Protein AF-A0A1H7TVD3-F1 (afdb_monomer)

Secondary structure (DSSP, 8-state):
--TT--GGGHHHHHHHHHHHHHHHHHHHHHTTPPPP--HHHHHHHHHH-GGGB-TTSSSB-HHHHHHHHHHHHHHHHHHHHHHHHHTT-

Radius of gyration: 16.29 Å; Cα contacts (8 Å, |Δi|>4): 44; chains: 1; bounding box: 35×27×48 Å

Sequence (89 aa):
MVPFVPPALRALVRGACTVLQQRQSDVALTGGATVAPVAAEVARAF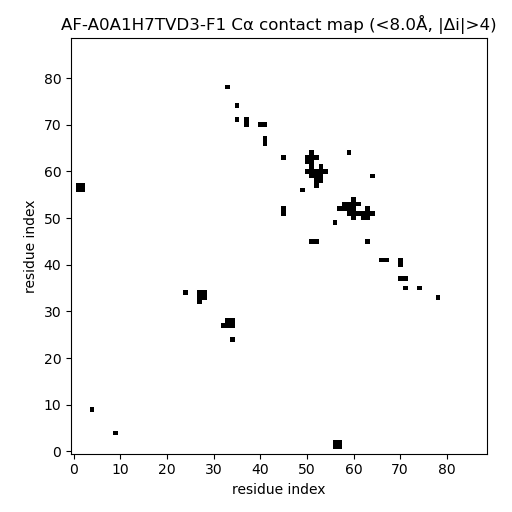SADPALFSADRFHPSSAGYARIAEVLVPFVLAAARARRDDAAA

Mean predicted aligned error: 3.53 Å

pLDDT: mean 94.22, std 6.78, range [61.25, 98.5]

Solvent-accessible surface area (backbone atoms only — not comparable to full-atom values): 5235 Å² total; per-residue (Å²): 120,72,66,96,56,56,79,89,47,47,64,58,54,50,51,53,51,51,53,51,53,51,54,53,46,54,54,36,48,74,70,74,46,86,81,75,92,44,65,68,61,51,53,51,51,51,70,74,37,70,75,28,31,31,96,78,51,64,51,62,20,77,65,24,48,51,53,52,48,62,67,42,45,67,53,52,53,50,54,54,47,52,58,50,55,63,74,74,107

Foldseek 3Di:
DAPPQDPVCPVVVVVVVVVVVVVVCVVCVVVVHDDQPCVVVLVVVCVVDQQQCDPNSHHGDPVVVVVSVVSCVVVVVVVVVVVVVVVVD

Structure (mmCIF, N/CA/C/O backbone):
data_AF-A0A1H7TVD3-F1
#
_entry.id   AF-A0A1H7TVD3-F1
#
loop_
_atom_site.group_PDB
_atom_site.id
_atom_site.type_symbol
_atom_site.label_atom_id
_atom_site.label_alt_id
_atom_site.label_comp_id
_atom_site.label_asym_id
_atom_site.label_entity_id
_atom_site.label_seq_id
_atom_site.pdbx_PDB_ins_code
_atom_site.Cartn_x
_atom_site.Cartn_y
_atom_site.Cartn_z
_atom_site.occupancy
_atom_site.B_iso_or_equiv
_atom_site.auth_seq_id
_atom_site.auth_comp_id
_atom_site.auth_asym_id
_atom_site.auth_atom_id
_atom_site.pdbx_PDB_model_num
ATOM 1 N N . MET A 1 1 ? 7.616 -3.726 -11.070 1.00 61.25 1 MET A N 1
ATOM 2 C CA . MET A 1 1 ? 8.236 -2.586 -11.789 1.00 61.25 1 MET A CA 1
ATOM 3 C C . MET A 1 1 ? 7.116 -1.643 -12.187 1.00 61.25 1 MET A C 1
ATOM 5 O O . MET A 1 1 ? 6.145 -2.144 -12.723 1.00 61.25 1 MET A O 1
ATOM 9 N N . VAL A 1 2 ? 7.224 -0.335 -11.925 1.00 65.88 2 VAL A N 1
ATOM 10 C CA . VAL A 1 2 ? 6.242 0.636 -12.442 1.00 65.88 2 VAL A CA 1
ATOM 11 C C . VAL A 1 2 ? 6.451 0.741 -13.957 1.00 65.88 2 VAL A C 1
ATOM 13 O O . VAL A 1 2 ? 7.580 1.047 -14.367 1.00 65.88 2 VAL A O 1
ATOM 16 N N . PRO A 1 3 ? 5.449 0.424 -14.794 1.00 71.69 3 PRO A N 1
ATOM 17 C CA . PRO A 1 3 ? 5.602 0.570 -16.232 1.00 71.69 3 PRO A CA 1
ATOM 18 C C . PRO A 1 3 ? 5.775 2.053 -16.590 1.00 71.69 3 PRO A C 1
ATOM 20 O O . PRO A 1 3 ? 5.440 2.939 -15.810 1.00 71.69 3 PRO A O 1
ATOM 23 N N . PHE A 1 4 ? 6.352 2.332 -17.759 1.00 81.12 4 PHE A N 1
ATOM 24 C CA . PHE A 1 4 ? 6.518 3.693 -18.298 1.00 81.12 4 PHE A CA 1
ATOM 25 C C . PHE A 1 4 ? 7.503 4.623 -17.555 1.00 81.12 4 PHE A C 1
ATOM 27 O O . PHE A 1 4 ? 7.692 5.758 -17.979 1.00 81.12 4 PHE A O 1
ATOM 34 N N . VAL A 1 5 ? 8.210 4.149 -16.517 1.00 88.12 5 VAL A N 1
ATOM 35 C CA . VAL A 1 5 ? 9.329 4.889 -15.899 1.00 88.12 5 VAL A CA 1
ATOM 36 C C . VAL A 1 5 ? 10.663 4.457 -16.528 1.00 88.12 5 VAL A C 1
ATOM 38 O O . VAL A 1 5 ? 11.052 3.284 -16.377 1.00 88.12 5 VAL A O 1
ATOM 41 N N . PRO A 1 6 ? 11.404 5.373 -17.189 1.00 93.00 6 PRO A N 1
ATOM 42 C CA . PRO A 1 6 ? 12.731 5.081 -17.721 1.00 93.00 6 PRO A CA 1
ATOM 43 C C . PRO A 1 6 ? 13.650 4.488 -16.643 1.00 93.00 6 PRO A C 1
ATOM 45 O O . PRO A 1 6 ? 13.632 4.980 -15.511 1.00 93.00 6 PRO A O 1
ATOM 48 N N . PRO A 1 7 ? 14.478 3.468 -16.952 1.00 92.50 7 PRO A N 1
ATOM 49 C CA . PRO A 1 7 ? 15.362 2.836 -15.969 1.00 92.50 7 PRO A CA 1
ATOM 50 C C . PRO A 1 7 ? 16.183 3.835 -15.144 1.00 92.50 7 PRO A C 1
ATOM 52 O O . PRO A 1 7 ? 16.238 3.705 -13.923 1.00 92.50 7 PRO A O 1
ATOM 55 N N . ALA A 1 8 ? 16.721 4.871 -15.800 1.00 95.38 8 ALA A N 1
ATOM 56 C CA . ALA A 1 8 ? 17.512 5.933 -15.177 1.00 95.38 8 ALA A CA 1
ATOM 57 C C . ALA A 1 8 ? 16.744 6.747 -14.117 1.00 95.38 8 ALA A C 1
ATOM 59 O O . ALA A 1 8 ? 17.351 7.277 -13.193 1.00 95.38 8 ALA A O 1
ATOM 60 N N . LEU A 1 9 ? 15.412 6.819 -14.210 1.00 95.44 9 LEU A N 1
ATOM 61 C CA . LEU A 1 9 ? 14.569 7.599 -13.298 1.00 95.44 9 LEU A CA 1
ATOM 62 C C . LEU A 1 9 ? 13.927 6.755 -12.187 1.00 95.44 9 LEU A C 1
ATOM 64 O O . LEU A 1 9 ? 13.322 7.308 -11.271 1.00 95.44 9 LEU A O 1
ATOM 68 N N . ARG A 1 10 ? 14.058 5.421 -12.209 1.00 91.88 10 ARG A N 1
ATOM 69 C CA . ARG A 1 10 ? 13.370 4.540 -11.242 1.00 91.88 10 ARG A CA 1
ATOM 70 C C . ARG A 1 10 ? 13.780 4.795 -9.795 1.00 91.88 10 ARG A C 1
ATOM 72 O O . ARG A 1 10 ? 12.932 4.721 -8.910 1.00 91.88 10 ARG A O 1
ATOM 79 N N . ALA A 1 11 ? 15.061 5.073 -9.552 1.00 94.44 11 ALA A N 1
ATOM 80 C CA . ALA A 1 11 ? 15.556 5.379 -8.211 1.00 94.44 11 ALA A CA 1
ATOM 81 C C . ALA A 1 11 ? 14.981 6.706 -7.694 1.00 94.44 11 ALA A C 1
ATOM 83 O O . ALA A 1 11 ? 14.528 6.766 -6.554 1.00 94.44 11 ALA A O 1
ATOM 84 N N . LEU A 1 12 ? 14.915 7.726 -8.559 1.00 95.94 12 LEU A N 1
ATOM 85 C CA . LEU A 1 12 ? 14.331 9.025 -8.231 1.00 95.94 12 LEU A CA 1
ATOM 86 C C . LEU A 1 12 ? 12.840 8.902 -7.900 1.00 95.94 12 LEU A C 1
ATOM 88 O O . LEU A 1 12 ? 12.409 9.366 -6.849 1.00 95.94 12 LEU A O 1
ATOM 92 N N . VAL A 1 13 ? 12.067 8.221 -8.753 1.00 94.44 13 VAL A N 1
ATOM 93 C CA . VAL A 1 13 ? 10.630 7.996 -8.522 1.00 94.44 13 VAL A CA 1
ATOM 94 C C . VAL A 1 13 ? 10.405 7.217 -7.226 1.00 94.44 13 VAL A C 1
ATOM 96 O O . VAL A 1 13 ? 9.564 7.603 -6.420 1.00 94.44 13 VAL A O 1
ATOM 99 N N . ARG A 1 14 ? 11.196 6.164 -6.970 1.00 92.38 14 ARG A N 1
ATOM 100 C CA . ARG A 1 14 ? 11.128 5.415 -5.707 1.00 92.38 14 AR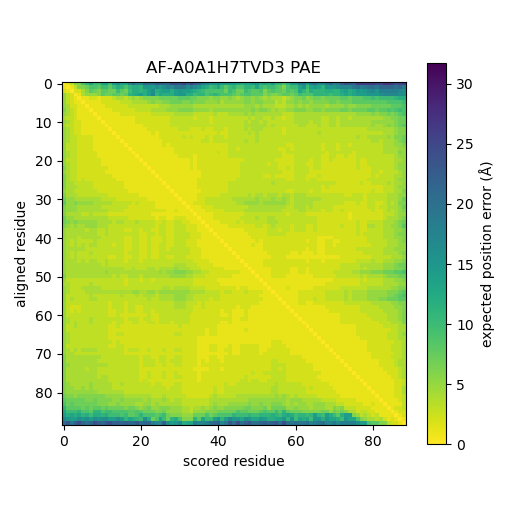G A CA 1
ATOM 101 C C . ARG A 1 14 ? 11.399 6.318 -4.505 1.00 92.38 14 ARG A C 1
ATOM 103 O O . ARG A 1 14 ? 10.638 6.265 -3.547 1.00 92.38 14 ARG A O 1
ATOM 110 N N . GLY A 1 15 ? 12.451 7.134 -4.560 1.00 96.31 15 GLY A N 1
ATOM 111 C CA . GLY A 1 15 ? 12.794 8.075 -3.494 1.00 96.31 15 GLY A CA 1
ATOM 112 C C . GLY A 1 15 ? 11.671 9.076 -3.224 1.00 96.31 15 GLY A C 1
ATOM 113 O O . GLY A 1 15 ? 11.281 9.258 -2.074 1.00 96.31 15 GLY A O 1
ATOM 114 N N . ALA A 1 16 ? 11.087 9.652 -4.278 1.00 97.00 16 ALA A N 1
ATOM 115 C CA . ALA A 1 16 ? 9.950 10.562 -4.162 1.00 97.00 16 ALA A CA 1
ATOM 116 C C . ALA A 1 16 ? 8.726 9.885 -3.518 1.00 97.00 16 ALA A C 1
ATOM 118 O O . ALA A 1 16 ? 8.121 10.453 -2.610 1.00 97.00 16 ALA A O 1
ATOM 119 N N . CYS A 1 17 ? 8.395 8.653 -3.922 1.00 95.31 17 CYS A N 1
ATOM 120 C CA . CYS A 1 17 ? 7.321 7.877 -3.298 1.00 95.31 17 CYS A CA 1
ATOM 121 C C . CYS A 1 17 ? 7.600 7.582 -1.817 1.00 95.31 17 CYS A C 1
ATOM 123 O O . CYS A 1 17 ? 6.686 7.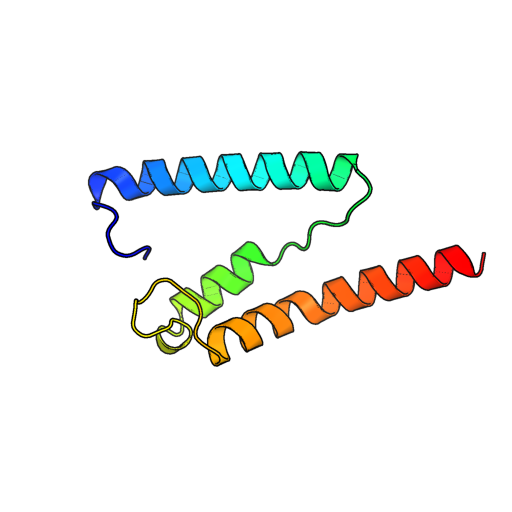693 -1.004 1.00 95.31 17 CYS A O 1
ATOM 125 N N . THR A 1 18 ? 8.843 7.248 -1.451 1.00 95.56 18 THR A N 1
ATOM 126 C CA . THR A 1 18 ? 9.229 7.025 -0.048 1.00 95.56 18 THR A CA 1
ATOM 127 C C . THR A 1 18 ? 9.041 8.291 0.785 1.00 95.56 18 THR A C 1
ATOM 129 O O . THR A 1 18 ? 8.444 8.226 1.857 1.00 95.56 18 THR A O 1
ATOM 132 N N . VAL A 1 19 ? 9.492 9.448 0.290 1.00 98.31 19 VAL A N 1
ATOM 133 C CA . VAL A 1 19 ? 9.309 10.733 0.986 1.00 98.31 19 VAL A CA 1
ATOM 134 C C . VAL A 1 19 ? 7.823 11.052 1.148 1.00 98.31 19 VAL A C 1
ATOM 136 O O . VAL A 1 19 ? 7.395 11.419 2.240 1.00 98.31 19 VAL A O 1
ATOM 139 N N . LEU A 1 20 ? 7.016 10.870 0.098 1.00 97.75 20 LEU A N 1
ATOM 140 C CA . LEU A 1 20 ? 5.570 11.080 0.172 1.00 97.75 20 LEU A CA 1
ATOM 141 C C . LEU A 1 20 ? 4.919 10.168 1.222 1.00 97.75 20 LEU A C 1
ATOM 143 O O . LEU A 1 20 ? 4.162 10.654 2.059 1.00 97.75 20 LEU A O 1
ATOM 147 N N . GLN A 1 21 ? 5.250 8.875 1.217 1.00 96.62 21 GLN A N 1
ATOM 148 C CA . GLN A 1 21 ? 4.725 7.905 2.178 1.00 96.62 21 GLN A CA 1
ATOM 149 C C . GLN A 1 21 ? 5.081 8.284 3.620 1.00 96.62 21 GLN A C 1
ATOM 151 O O . GLN A 1 21 ? 4.224 8.207 4.502 1.00 96.62 21 GLN A O 1
ATOM 156 N N . GLN A 1 22 ? 6.323 8.706 3.868 1.00 97.38 22 GLN A N 1
ATOM 157 C CA . GLN A 1 22 ? 6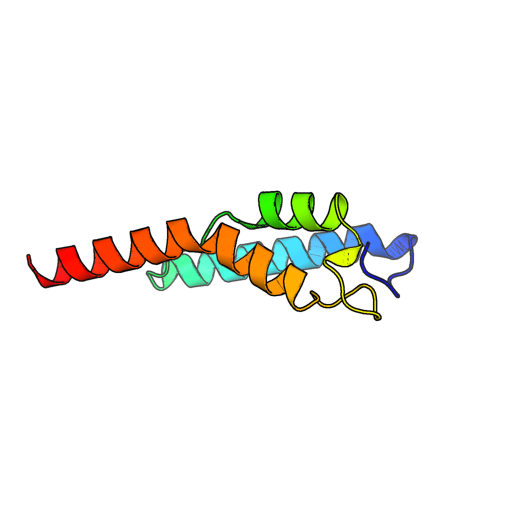.767 9.155 5.190 1.00 97.38 22 GLN A CA 1
ATOM 158 C C . GLN A 1 22 ? 5.960 10.370 5.650 1.00 97.38 22 GLN A C 1
ATOM 160 O O . GLN A 1 22 ? 5.363 10.334 6.719 1.00 97.38 22 GLN A O 1
ATOM 165 N N . ARG A 1 23 ? 5.830 11.396 4.801 1.00 98.44 23 ARG A N 1
ATOM 166 C CA . ARG A 1 23 ? 5.056 12.604 5.128 1.00 98.44 23 ARG A CA 1
ATOM 167 C C . ARG A 1 23 ? 3.575 12.318 5.371 1.00 98.44 23 ARG A C 1
ATOM 169 O O . ARG A 1 23 ? 2.994 12.875 6.295 1.00 98.44 23 ARG A O 1
ATOM 176 N N . GLN A 1 24 ? 2.963 11.445 4.572 1.00 98.12 24 GLN A N 1
ATOM 177 C CA . GLN A 1 24 ? 1.581 11.010 4.791 1.00 98.12 24 GLN A CA 1
ATOM 178 C C . GLN A 1 24 ? 1.427 10.271 6.124 1.00 98.12 24 GLN A C 1
ATOM 180 O O . GLN A 1 24 ? 0.446 10.490 6.831 1.00 98.12 24 GLN A O 1
ATOM 185 N N . SER A 1 25 ? 2.406 9.434 6.479 1.00 97.75 25 SER A N 1
ATOM 186 C CA . SER A 1 25 ? 2.412 8.708 7.751 1.00 97.75 25 SER A CA 1
ATOM 187 C C . SER A 1 25 ? 2.545 9.665 8.936 1.00 97.75 25 SER A C 1
ATOM 189 O O . SER A 1 25 ? 1.764 9.561 9.877 1.00 97.75 25 SER A O 1
ATOM 191 N N . ASP A 1 26 ? 3.456 10.639 8.860 1.00 98.31 26 ASP A N 1
ATOM 192 C CA . ASP A 1 26 ? 3.658 11.659 9.897 1.00 98.31 26 ASP A CA 1
ATOM 193 C C . ASP A 1 26 ? 2.364 12.444 10.168 1.00 98.31 26 ASP A C 1
ATOM 195 O O . ASP A 1 26 ? 1.949 12.600 11.319 1.00 98.31 26 ASP A O 1
ATOM 199 N N . VAL A 1 27 ? 1.693 12.905 9.105 1.00 98.50 27 VAL A N 1
ATOM 200 C CA . VAL A 1 27 ? 0.431 13.654 9.210 1.00 98.50 27 VAL A CA 1
ATOM 201 C C . VAL A 1 27 ? -0.681 12.780 9.785 1.00 98.50 27 VAL A C 1
ATOM 203 O O . VAL A 1 27 ? -1.411 13.231 10.665 1.00 98.50 27 VAL A O 1
ATOM 206 N N . ALA A 1 28 ? -0.802 11.530 9.329 1.00 97.81 28 ALA A N 1
ATOM 207 C CA . ALA A 1 28 ? -1.814 10.603 9.825 1.00 97.81 28 ALA A CA 1
ATOM 208 C C . ALA A 1 28 ? -1.643 10.330 11.328 1.00 97.81 28 ALA A C 1
ATOM 210 O O . ALA A 1 28 ? -2.601 10.463 12.086 1.00 97.81 28 ALA A O 1
ATOM 211 N N . LEU A 1 29 ? -0.420 10.014 11.762 1.00 97.12 29 LEU A N 1
ATOM 212 C CA . LEU A 1 29 ? -0.105 9.757 13.169 1.00 97.12 29 LEU A CA 1
ATOM 213 C C . LEU A 1 29 ? -0.343 11.001 14.037 1.00 97.12 29 LEU A C 1
ATOM 215 O O . LEU A 1 29 ? -0.962 10.901 15.092 1.00 97.12 29 LEU A O 1
ATOM 219 N N . THR A 1 30 ? 0.077 12.182 13.570 1.00 98.06 30 THR A N 1
ATOM 220 C CA . THR A 1 30 ? -0.165 13.456 14.274 1.00 98.06 30 THR A CA 1
ATOM 221 C C . THR A 1 30 ? -1.661 13.767 14.396 1.00 98.06 30 THR A C 1
ATOM 223 O O . THR A 1 30 ? -2.096 14.341 15.390 1.00 98.06 30 T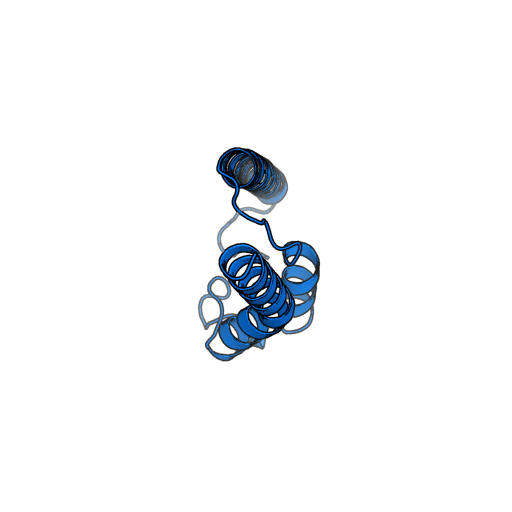HR A O 1
ATOM 226 N N . GLY A 1 31 ? -2.465 13.355 13.413 1.00 97.44 31 GLY A N 1
ATOM 227 C CA . GLY A 1 31 ? -3.924 13.461 13.441 1.00 97.44 31 GLY A CA 1
ATOM 228 C C . GLY A 1 31 ? -4.634 12.388 14.276 1.00 97.44 31 GLY A C 1
ATOM 229 O O . GLY A 1 31 ? -5.861 12.335 14.250 1.00 97.44 31 GLY A O 1
ATOM 230 N N . GLY A 1 32 ? -3.904 11.516 14.980 1.00 94.69 32 GLY A N 1
ATOM 231 C CA . GLY A 1 32 ? -4.474 10.434 15.791 1.00 94.69 32 GLY A CA 1
ATOM 232 C C . GLY A 1 32 ? -4.931 9.208 14.994 1.00 94.69 32 GLY A C 1
ATOM 233 O O . GLY A 1 32 ? -5.589 8.328 15.545 1.00 94.69 32 GLY A O 1
ATOM 234 N N . ALA A 1 33 ? -4.599 9.122 13.703 1.00 95.06 33 ALA A N 1
ATOM 235 C CA . ALA A 1 33 ? -4.869 7.934 12.903 1.00 95.06 33 ALA A CA 1
ATOM 236 C C . ALA A 1 33 ? -3.797 6.852 13.117 1.00 95.06 33 ALA A C 1
ATOM 238 O O . ALA A 1 33 ? -2.681 7.110 13.564 1.00 95.06 33 ALA A O 1
ATOM 239 N N . THR A 1 34 ? -4.124 5.616 12.740 1.00 93.94 34 THR A N 1
ATOM 240 C CA . THR A 1 34 ? -3.174 4.497 12.707 1.00 93.94 34 THR A CA 1
ATOM 241 C C . THR A 1 34 ? -2.664 4.271 11.286 1.00 93.94 34 THR A C 1
ATOM 243 O O . THR A 1 34 ? -3.446 4.246 10.337 1.00 93.94 34 THR A O 1
ATOM 246 N N . VAL A 1 35 ? -1.357 4.038 11.139 1.00 96.56 35 VAL A N 1
ATOM 247 C CA . VAL A 1 35 ? -0.731 3.663 9.863 1.00 96.56 35 VAL A CA 1
ATOM 248 C C . VAL A 1 35 ? -0.427 2.166 9.872 1.00 96.56 35 VAL A C 1
ATOM 250 O O . VAL A 1 35 ? 0.373 1.694 10.676 1.00 96.56 35 VAL A O 1
ATOM 253 N N . ALA A 1 36 ? -1.061 1.407 8.977 1.00 96.31 36 ALA A N 1
ATOM 254 C CA . ALA A 1 36 ? -0.858 -0.037 8.881 1.00 96.31 36 ALA A CA 1
ATOM 255 C C . ALA A 1 36 ? 0.470 -0.366 8.153 1.00 96.31 36 ALA A C 1
ATOM 257 O O . ALA A 1 36 ? 0.639 0.030 6.995 1.00 96.31 36 ALA A O 1
ATOM 258 N N . PRO A 1 37 ? 1.409 -1.117 8.766 1.00 94.69 37 PRO A N 1
ATOM 259 C CA . PRO A 1 37 ? 2.711 -1.452 8.181 1.00 94.69 37 PRO A CA 1
ATOM 260 C C . PRO A 1 37 ? 2.621 -2.579 7.132 1.00 94.69 37 PRO A C 1
ATOM 262 O O . PRO A 1 37 ? 3.260 -3.621 7.247 1.00 94.69 37 PRO A O 1
ATOM 265 N N . VAL A 1 38 ? 1.824 -2.379 6.080 1.00 95.75 38 VAL A N 1
ATOM 266 C CA . VAL A 1 38 ? 1.537 -3.405 5.055 1.00 95.75 38 VAL A CA 1
ATOM 267 C C . VAL A 1 38 ? 2.424 -3.317 3.814 1.00 95.75 38 VAL A C 1
ATOM 269 O O . VAL A 1 38 ? 2.446 -4.238 3.000 1.00 95.75 38 VAL A O 1
ATOM 272 N N . ALA A 1 39 ? 3.161 -2.216 3.650 1.00 93.44 39 ALA A N 1
ATOM 273 C CA . ALA A 1 39 ? 3.840 -1.886 2.395 1.00 93.44 39 ALA A CA 1
ATOM 274 C C . ALA A 1 39 ? 4.828 -2.972 1.934 1.00 93.44 39 ALA A C 1
ATOM 276 O O . ALA A 1 39 ? 4.826 -3.340 0.760 1.00 93.44 39 ALA A O 1
ATOM 277 N N . ALA A 1 40 ? 5.645 -3.507 2.847 1.00 93.62 40 ALA A N 1
ATOM 278 C CA . ALA A 1 40 ? 6.627 -4.540 2.518 1.00 93.62 40 ALA A CA 1
ATOM 279 C C . ALA A 1 40 ? 5.960 -5.853 2.076 1.00 93.62 40 ALA A C 1
ATOM 281 O O . ALA A 1 40 ? 6.359 -6.446 1.074 1.00 93.62 40 ALA A O 1
ATOM 282 N N . GLU A 1 41 ? 4.913 -6.275 2.786 1.00 96.62 41 GLU A N 1
ATOM 283 C CA . GLU A 1 41 ? 4.186 -7.511 2.494 1.00 96.62 41 GLU A CA 1
ATOM 284 C C . GLU A 1 41 ? 3.416 -7.419 1.170 1.00 96.62 41 GLU A C 1
ATOM 286 O O . GLU A 1 41 ? 3.500 -8.321 0.336 1.00 96.62 41 GLU A O 1
ATOM 291 N N . VAL A 1 42 ? 2.737 -6.295 0.921 1.00 96.19 42 VAL A N 1
ATOM 292 C CA . VAL A 1 42 ? 2.053 -6.041 -0.355 1.00 96.19 42 VAL A CA 1
ATOM 293 C C . VAL A 1 42 ? 3.064 -5.994 -1.503 1.00 96.19 42 VAL A C 1
ATOM 295 O O . VAL A 1 42 ? 2.873 -6.659 -2.519 1.00 96.19 42 VAL A O 1
ATOM 298 N N . ALA A 1 43 ? 4.184 -5.280 -1.347 1.00 94.06 43 ALA A N 1
ATOM 299 C CA . ALA A 1 43 ? 5.214 -5.214 -2.384 1.00 94.06 43 ALA A CA 1
ATOM 300 C C . ALA A 1 43 ? 5.800 -6.598 -2.714 1.00 94.06 43 ALA A C 1
ATOM 302 O O . ALA A 1 43 ? 6.039 -6.905 -3.887 1.00 94.06 43 ALA A O 1
ATOM 303 N N . ARG A 1 44 ? 6.002 -7.444 -1.697 1.00 95.88 44 ARG A N 1
ATOM 304 C CA . ARG A 1 44 ? 6.463 -8.827 -1.857 1.00 95.88 44 ARG A CA 1
ATOM 305 C C . ARG A 1 44 ? 5.446 -9.673 -2.622 1.00 95.88 44 ARG A C 1
ATOM 307 O O . ARG A 1 44 ? 5.841 -10.354 -3.563 1.00 95.88 44 ARG A O 1
ATOM 314 N N . ALA A 1 45 ? 4.159 -9.586 -2.277 1.00 96.75 45 ALA A N 1
ATOM 315 C CA . ALA A 1 45 ? 3.091 -10.318 -2.961 1.00 96.75 45 ALA A CA 1
ATOM 316 C C . ALA A 1 45 ? 3.028 -9.976 -4.460 1.00 96.75 45 ALA A C 1
ATOM 318 O O . ALA A 1 45 ? 3.099 -10.868 -5.300 1.00 96.75 45 ALA A O 1
ATOM 319 N N . PHE A 1 46 ? 3.001 -8.687 -4.805 1.00 95.88 46 PHE A N 1
ATOM 320 C CA . PHE A 1 46 ? 2.950 -8.235 -6.203 1.00 95.88 46 PHE A CA 1
ATOM 321 C C . PHE A 1 46 ? 4.235 -8.523 -6.990 1.00 95.88 46 PHE A C 1
ATOM 323 O O . PHE A 1 46 ? 4.208 -8.625 -8.214 1.00 95.88 46 PHE A O 1
ATOM 330 N N . SER A 1 47 ? 5.377 -8.628 -6.307 1.00 93.94 47 SER A N 1
ATOM 331 C CA . SER A 1 47 ? 6.632 -9.026 -6.955 1.00 93.94 47 SER A CA 1
ATOM 332 C C . SER A 1 47 ? 6.678 -10.527 -7.246 1.00 93.94 47 SER A C 1
ATOM 334 O O . SER A 1 47 ? 7.293 -10.924 -8.232 1.00 93.94 47 SER A O 1
ATOM 336 N N . ALA A 1 48 ? 6.046 -11.342 -6.397 1.00 96.94 48 ALA A N 1
ATOM 337 C CA . ALA A 1 48 ? 6.007 -12.795 -6.528 1.00 96.94 48 ALA A CA 1
ATOM 338 C C . ALA A 1 48 ? 4.947 -13.279 -7.528 1.00 96.94 48 ALA A C 1
ATOM 340 O O . ALA A 1 48 ? 5.197 -14.247 -8.241 1.00 96.94 48 ALA A O 1
ATOM 341 N N . ASP A 1 49 ? 3.795 -12.607 -7.599 1.00 97.00 49 ASP A N 1
ATOM 342 C CA . ASP A 1 49 ? 2.705 -12.965 -8.505 1.00 97.00 49 ASP A CA 1
ATOM 343 C C . ASP A 1 49 ? 2.342 -11.798 -9.439 1.00 97.00 49 ASP A C 1
ATOM 345 O O . ASP A 1 49 ? 1.635 -10.858 -9.052 1.00 97.00 49 ASP A O 1
ATOM 349 N N . PRO A 1 50 ? 2.784 -11.856 -10.707 1.00 94.19 50 PRO A N 1
ATOM 350 C CA . PRO A 1 50 ? 2.469 -10.821 -11.667 1.00 94.19 50 PRO A CA 1
ATOM 351 C C . PRO A 1 50 ? 0.981 -10.766 -12.070 1.00 94.19 50 PRO A C 1
ATOM 353 O O . PRO A 1 50 ? 0.595 -9.759 -12.662 1.00 94.19 50 PRO A O 1
ATOM 356 N N . ALA A 1 51 ? 0.146 -11.777 -11.793 1.00 96.62 51 ALA A N 1
ATOM 357 C CA . ALA A 1 51 ? -1.300 -11.759 -12.077 1.00 96.62 51 ALA A CA 1
ATOM 358 C C . ALA A 1 51 ? -2.101 -10.866 -11.105 1.00 96.62 51 ALA A C 1
ATOM 360 O O . ALA A 1 51 ? -3.253 -10.506 -11.368 1.00 96.62 51 ALA A O 1
ATOM 361 N N . LEU A 1 52 ? -1.475 -10.439 -10.004 1.00 97.81 52 LEU A N 1
ATOM 362 C CA . LEU A 1 52 ? -2.052 -9.451 -9.090 1.00 97.81 52 LEU A CA 1
ATOM 363 C C . LEU A 1 52 ? -2.134 -8.044 -9.700 1.00 97.81 52 LEU A C 1
ATOM 365 O O . LEU A 1 52 ? -2.825 -7.187 -9.155 1.00 97.81 52 LEU A O 1
ATOM 369 N N . PHE A 1 53 ? -1.481 -7.796 -10.838 1.00 96.88 53 PHE A N 1
ATOM 370 C CA . PHE A 1 53 ? -1.674 -6.582 -11.627 1.00 96.88 53 PHE A CA 1
ATOM 371 C C . PHE A 1 53 ? -2.749 -6.768 -12.701 1.00 96.88 53 PHE A C 1
ATOM 373 O O . PHE A 1 53 ? -2.879 -7.834 -13.301 1.00 96.88 53 PHE A O 1
ATOM 380 N N . SER A 1 54 ? -3.467 -5.688 -12.994 1.00 96.06 54 SER A N 1
ATOM 381 C CA . SER A 1 54 ? -4.337 -5.556 -14.159 1.00 96.06 54 SER A CA 1
ATOM 382 C C . SER A 1 54 ? -3.540 -5.619 -15.471 1.00 96.06 54 SER A C 1
ATOM 384 O O . SER A 1 54 ? -2.305 -5.676 -15.485 1.00 96.06 54 SER A O 1
ATOM 386 N N . ALA A 1 55 ? -4.249 -5.601 -16.604 1.00 94.25 55 ALA A N 1
ATOM 387 C CA . ALA A 1 55 ? -3.642 -5.675 -17.936 1.00 94.25 55 ALA A CA 1
ATOM 388 C C . ALA A 1 55 ? -2.600 -4.567 -18.198 1.00 94.25 55 ALA A C 1
ATOM 390 O O . ALA A 1 55 ? -1.631 -4.797 -18.917 1.00 94.25 55 ALA A O 1
ATOM 391 N N . ASP A 1 56 ? -2.750 -3.399 -17.567 1.00 93.31 56 ASP A N 1
ATOM 392 C CA . ASP A 1 56 ? -1.804 -2.278 -17.658 1.00 93.31 56 ASP A CA 1
ATOM 393 C C . ASP A 1 56 ? -0.498 -2.477 -16.872 1.00 93.31 56 ASP A C 1
ATOM 395 O O . ASP A 1 56 ? 0.419 -1.659 -16.974 1.00 93.31 56 ASP A O 1
ATOM 399 N N . ARG A 1 57 ? -0.394 -3.572 -16.104 1.00 90.75 57 ARG A N 1
ATOM 400 C CA . ARG A 1 57 ? 0.781 -3.938 -15.300 1.00 90.75 57 ARG A CA 1
ATOM 401 C C . ARG A 1 57 ? 1.135 -2.903 -14.225 1.00 90.75 57 ARG A C 1
ATOM 403 O O . ARG A 1 57 ? 2.259 -2.911 -13.720 1.00 90.75 57 ARG A O 1
ATOM 410 N N . PHE A 1 58 ? 0.193 -2.027 -13.883 1.00 91.12 58 PHE A N 1
ATOM 411 C CA . PHE A 1 58 ? 0.369 -0.945 -12.924 1.00 91.12 58 PHE A CA 1
ATOM 412 C C . PHE A 1 58 ? -0.680 -0.999 -11.819 1.00 91.12 58 PHE A C 1
ATOM 414 O O . PHE A 1 58 ? -0.318 -1.101 -10.646 1.00 91.12 58 PHE A O 1
ATOM 421 N N . HIS A 1 59 ? -1.964 -0.975 -12.174 1.00 95.12 59 HIS A N 1
ATOM 422 C CA . HIS A 1 59 ? -3.033 -1.050 -11.188 1.00 95.12 59 HIS A CA 1
ATOM 423 C C . HIS A 1 59 ? -3.192 -2.487 -10.682 1.00 95.12 59 HIS A C 1
ATOM 425 O O . HIS A 1 59 ? -2.953 -3.435 -11.437 1.00 95.12 59 HIS A O 1
ATOM 431 N N . PRO A 1 60 ? -3.618 -2.694 -9.425 1.00 97.56 60 PRO A N 1
ATOM 432 C CA . PRO A 1 60 ? -4.045 -4.011 -8.974 1.00 97.56 60 PRO A CA 1
ATOM 433 C C . PRO A 1 60 ? -5.170 -4.573 -9.852 1.00 97.56 60 PRO A C 1
ATOM 435 O O . PRO A 1 60 ? -6.026 -3.833 -10.336 1.00 97.56 60 PRO A O 1
ATOM 438 N N . SER A 1 61 ? -5.172 -5.887 -10.065 1.00 98.12 61 SER A N 1
ATOM 439 C CA . SER A 1 61 ? -6.347 -6.618 -10.550 1.00 98.12 61 SER A CA 1
ATOM 440 C C . SER A 1 61 ? -7.362 -6.788 -9.416 1.00 98.12 61 SER A C 1
ATOM 442 O O . SER A 1 61 ? -7.081 -6.448 -8.264 1.00 98.12 61 SER A O 1
ATOM 444 N N . SER A 1 62 ? -8.536 -7.361 -9.694 1.00 98.44 62 SER A N 1
ATOM 445 C CA . SER A 1 62 ? -9.493 -7.721 -8.635 1.00 98.44 62 SER A CA 1
ATOM 446 C C . SER A 1 62 ? -8.861 -8.642 -7.582 1.00 98.44 62 SER A C 1
ATOM 448 O O . SER A 1 62 ? -9.043 -8.420 -6.387 1.00 98.44 62 SER A O 1
ATOM 450 N N . ALA A 1 63 ? -8.051 -9.617 -8.010 1.00 98.38 63 ALA A N 1
ATOM 451 C CA . ALA A 1 63 ? -7.286 -10.475 -7.105 1.00 98.38 63 ALA A CA 1
ATOM 452 C C . ALA A 1 63 ? -6.205 -9.687 -6.342 1.00 98.38 63 ALA A C 1
ATOM 454 O O . ALA A 1 63 ? -6.010 -9.898 -5.148 1.00 98.38 63 ALA A O 1
ATOM 455 N N . GLY A 1 64 ? -5.548 -8.724 -6.998 1.00 98.31 64 GLY A N 1
ATOM 456 C CA . GLY A 1 64 ? -4.606 -7.811 -6.348 1.00 98.31 64 GLY A CA 1
ATOM 457 C C . GLY A 1 64 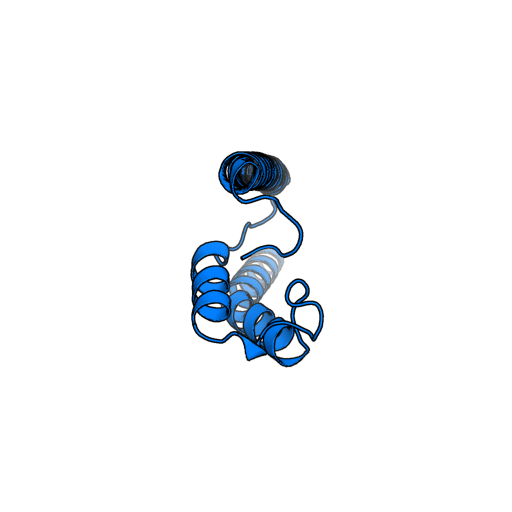? -5.247 -6.974 -5.239 1.00 98.31 64 GLY A C 1
ATOM 458 O O . GLY A 1 64 ? -4.696 -6.882 -4.143 1.00 98.31 64 GLY A O 1
ATOM 459 N N . TYR A 1 65 ? -6.429 -6.403 -5.483 1.00 98.44 65 TYR A N 1
ATOM 460 C CA . TYR A 1 65 ? -7.181 -5.669 -4.462 1.00 98.44 65 TYR A CA 1
ATOM 461 C C . TYR A 1 65 ? -7.632 -6.570 -3.312 1.00 98.44 65 TYR A C 1
ATOM 463 O O . TYR A 1 65 ? -7.497 -6.171 -2.155 1.00 98.44 65 TYR A O 1
ATOM 471 N N . ALA A 1 66 ? -8.101 -7.789 -3.604 1.00 98.44 66 ALA A N 1
ATOM 472 C CA . ALA A 1 66 ? -8.427 -8.771 -2.572 1.00 98.44 66 ALA A CA 1
ATOM 473 C C . ALA A 1 66 ? -7.204 -9.077 -1.691 1.00 98.44 66 ALA A C 1
ATOM 475 O O . ALA A 1 66 ? -7.296 -9.008 -0.467 1.00 98.44 66 ALA A O 1
ATOM 476 N N . ARG A 1 67 ? -6.028 -9.284 -2.299 1.00 98.25 67 ARG A N 1
ATOM 477 C CA . ARG A 1 67 ? -4.784 -9.525 -1.560 1.00 98.25 67 ARG A CA 1
ATOM 478 C C . ARG A 1 67 ? -4.378 -8.340 -0.680 1.00 98.25 67 ARG A C 1
ATOM 480 O O . ARG A 1 67 ? -3.946 -8.542 0.451 1.00 98.25 67 ARG A O 1
ATOM 487 N N . ILE A 1 68 ? -4.519 -7.104 -1.168 1.00 98.25 68 ILE A N 1
ATOM 488 C CA . ILE A 1 68 ? -4.272 -5.897 -0.357 1.00 98.25 68 ILE A CA 1
ATOM 489 C C . ILE A 1 68 ? -5.230 -5.857 0.840 1.00 98.25 68 ILE A C 1
ATOM 491 O O . ILE A 1 68 ? -4.793 -5.602 1.963 1.00 98.25 68 ILE A O 1
ATOM 495 N N . ALA A 1 69 ? -6.516 -6.134 0.610 1.00 98.19 69 ALA A N 1
ATOM 496 C CA . ALA A 1 69 ? -7.523 -6.151 1.662 1.00 98.19 69 ALA A CA 1
ATOM 497 C C . ALA A 1 69 ? -7.196 -7.196 2.737 1.00 98.19 69 ALA A C 1
ATOM 499 O O . ALA A 1 69 ? -7.185 -6.850 3.913 1.00 98.19 69 ALA A O 1
ATOM 500 N N . GLU A 1 70 ? -6.843 -8.427 2.356 1.00 98.06 70 GLU A N 1
ATOM 501 C CA . GLU A 1 70 ? -6.435 -9.494 3.284 1.00 98.06 70 GLU A CA 1
ATOM 502 C C . GLU A 1 70 ? -5.290 -9.073 4.211 1.00 98.06 70 GLU A C 1
ATOM 504 O O . GLU A 1 70 ? -5.345 -9.316 5.416 1.00 98.06 70 GLU A O 1
ATOM 509 N N . VAL A 1 71 ? -4.259 -8.420 3.665 1.00 98.12 71 VAL A N 1
ATOM 510 C CA . VAL A 1 71 ? -3.115 -7.942 4.456 1.00 98.12 71 VAL A CA 1
ATOM 511 C C . VAL A 1 71 ? -3.538 -6.822 5.417 1.00 98.12 71 VAL A C 1
ATOM 513 O O . VAL A 1 71 ? -2.982 -6.706 6.508 1.00 98.12 71 VAL A O 1
ATOM 516 N N . LEU A 1 72 ? -4.541 -6.016 5.052 1.00 97.56 72 LEU A N 1
ATOM 517 C CA . LEU A 1 72 ? -5.081 -4.944 5.893 1.00 97.56 72 LEU A C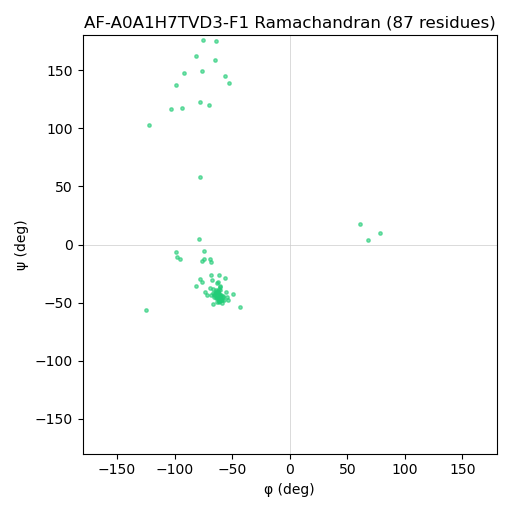A 1
ATOM 518 C C . LEU A 1 72 ? -6.026 -5.436 6.999 1.00 97.56 72 LEU A C 1
ATOM 520 O O . LEU A 1 72 ? -6.081 -4.794 8.051 1.00 97.56 72 LEU A O 1
ATOM 524 N N . VAL A 1 73 ? -6.746 -6.549 6.798 1.00 98.06 73 VAL A N 1
ATOM 525 C CA . VAL A 1 73 ? -7.749 -7.084 7.744 1.00 98.06 73 VAL A CA 1
ATOM 526 C C . VAL A 1 73 ? -7.295 -7.056 9.210 1.00 98.06 73 VAL A C 1
ATOM 528 O O . VAL A 1 73 ? -8.031 -6.488 10.023 1.00 98.06 73 VAL A O 1
ATOM 531 N N . PRO A 1 74 ? -6.128 -7.610 9.605 1.00 97.50 74 PRO A N 1
ATOM 532 C CA . PRO A 1 74 ? -5.742 -7.637 11.017 1.00 97.50 74 PRO A CA 1
ATOM 533 C C . PRO A 1 74 ? -5.614 -6.234 11.629 1.00 97.50 74 PRO A C 1
ATOM 535 O O . PRO A 1 74 ? -6.003 -6.034 12.779 1.00 97.50 74 PRO A O 1
ATOM 538 N N . PHE A 1 75 ? -5.143 -5.249 10.860 1.00 97.44 75 PHE A N 1
ATOM 539 C CA . PHE A 1 75 ? -4.981 -3.869 11.323 1.00 97.44 75 PHE A CA 1
ATOM 540 C C . PHE A 1 75 ? -6.323 -3.149 11.456 1.00 97.44 75 PHE A C 1
ATOM 542 O O . PHE A 1 75 ? -6.552 -2.450 12.441 1.00 97.44 75 PHE A O 1
ATOM 549 N N . VAL A 1 76 ? -7.236 -3.366 10.505 1.00 96.56 76 VAL A N 1
ATOM 550 C CA . VAL A 1 76 ? -8.599 -2.816 10.565 1.00 96.56 76 VAL A CA 1
ATOM 551 C C . VAL A 1 76 ? -9.353 -3.380 11.768 1.00 96.56 76 VAL A C 1
ATOM 553 O O . VAL A 1 76 ? -9.982 -2.627 12.509 1.00 96.56 76 VAL A O 1
ATOM 556 N N . LEU A 1 77 ? -9.260 -4.692 12.007 1.00 97.81 77 LEU A N 1
ATOM 557 C CA . LEU A 1 77 ? -9.895 -5.331 13.160 1.00 97.81 77 LEU A CA 1
ATOM 558 C C . LEU A 1 77 ? -9.310 -4.839 14.488 1.00 97.81 77 LEU A C 1
ATOM 560 O O . LEU A 1 77 ? -10.070 -4.608 15.427 1.00 97.81 77 LEU A O 1
ATOM 564 N N . ALA A 1 78 ? -7.989 -4.666 14.575 1.00 96.69 78 ALA A N 1
ATOM 565 C CA . ALA A 1 78 ? -7.340 -4.122 15.765 1.00 96.69 78 ALA A CA 1
ATOM 566 C C . ALA A 1 78 ? -7.817 -2.693 16.063 1.00 96.69 78 ALA A C 1
ATOM 568 O O . ALA A 1 78 ? -8.258 -2.418 17.177 1.00 96.69 78 ALA A O 1
ATOM 569 N N . ALA A 1 79 ? -7.820 -1.818 15.052 1.00 95.25 79 ALA A N 1
ATOM 570 C CA . ALA A 1 79 ? -8.308 -0.450 15.188 1.00 95.25 79 ALA A CA 1
ATOM 571 C C . ALA A 1 79 ? -9.795 -0.402 15.580 1.00 95.25 79 ALA A C 1
ATOM 573 O O . ALA A 1 79 ? -10.176 0.358 16.465 1.00 95.25 79 ALA A O 1
ATOM 574 N N . ALA A 1 80 ? -10.639 -1.240 14.969 1.00 95.75 80 ALA A N 1
ATOM 575 C CA . ALA A 1 80 ? -12.065 -1.300 15.287 1.00 95.75 80 ALA A CA 1
ATOM 576 C C . ALA A 1 80 ? -12.334 -1.765 16.728 1.00 95.75 80 ALA A C 1
ATOM 578 O O . ALA A 1 80 ? -13.232 -1.234 17.379 1.00 95.75 80 ALA A O 1
ATOM 579 N N . ARG A 1 81 ? -11.560 -2.739 17.227 1.00 96.94 81 ARG A N 1
ATOM 580 C CA . ARG A 1 81 ? -11.654 -3.220 18.615 1.00 96.94 81 ARG A CA 1
ATOM 581 C C . ARG A 1 81 ? -11.230 -2.140 19.603 1.00 96.94 81 ARG A C 1
ATOM 583 O O . ARG A 1 81 ? -12.028 -1.817 20.469 1.00 96.94 81 ARG A O 1
ATOM 590 N N . ALA A 1 82 ? -10.063 -1.524 19.404 1.00 93.81 82 ALA A N 1
ATOM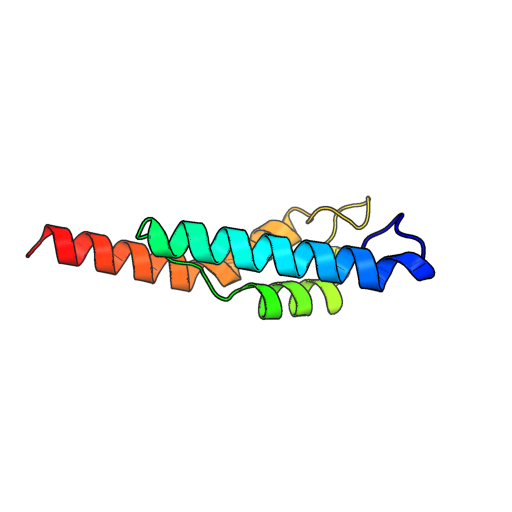 591 C CA . ALA A 1 82 ? -9.584 -0.434 20.258 1.00 93.81 82 ALA A CA 1
ATOM 592 C C . ALA A 1 82 ? -10.626 0.689 20.374 1.00 93.81 82 ALA A C 1
ATOM 594 O O . ALA A 1 82 ? -11.028 1.058 21.468 1.00 93.81 82 ALA A O 1
ATOM 595 N N . ARG A 1 83 ? -11.180 1.130 19.237 1.00 92.75 83 ARG A N 1
ATOM 596 C CA . ARG A 1 83 ? -12.197 2.191 19.202 1.00 92.75 83 ARG A CA 1
ATOM 597 C C . ARG A 1 83 ? -13.495 1.831 19.926 1.00 92.75 83 ARG A C 1
ATOM 599 O O . ARG A 1 83 ? -14.178 2.714 20.433 1.00 92.75 83 ARG A O 1
ATOM 606 N N . ARG A 1 84 ? -13.887 0.554 19.899 1.00 95.50 84 ARG A N 1
ATOM 607 C CA . ARG A 1 84 ? -15.065 0.060 20.621 1.00 95.50 84 ARG A CA 1
ATOM 608 C C . ARG A 1 84 ? -14.796 0.020 22.121 1.00 95.50 84 ARG A C 1
ATOM 610 O O . ARG A 1 84 ? -15.674 0.390 22.888 1.00 95.50 84 ARG A O 1
ATOM 617 N N . ASP A 1 85 ? -13.617 -0.452 22.504 1.00 94.88 85 ASP A N 1
ATOM 618 C CA . ASP A 1 85 ? -13.238 -0.616 23.901 1.00 94.88 85 ASP A CA 1
ATOM 619 C C . ASP A 1 85 ? -13.059 0.768 24.571 1.00 94.88 85 ASP A C 1
ATOM 621 O O . ASP A 1 85 ? -13.559 0.963 25.674 1.00 94.88 85 ASP A O 1
ATOM 625 N N . ASP A 1 86 ? -12.514 1.765 23.858 1.00 91.56 86 ASP A N 1
ATOM 626 C CA . ASP A 1 86 ? -12.462 3.172 24.297 1.00 91.56 86 ASP A CA 1
ATOM 627 C C . ASP A 1 86 ? -13.856 3.783 24.519 1.00 91.56 86 ASP A C 1
ATOM 629 O O . ASP A 1 86 ? -14.048 4.588 25.421 1.00 91.56 86 ASP A O 1
ATOM 633 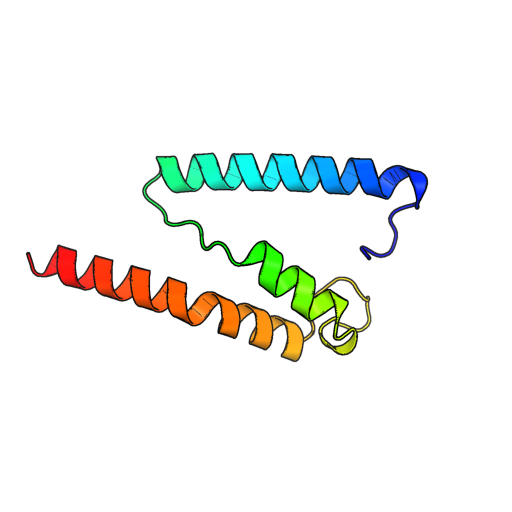N N . ALA A 1 87 ? -14.844 3.420 23.694 1.00 87.75 87 ALA A N 1
ATOM 634 C CA . ALA A 1 87 ? -16.214 3.925 23.820 1.00 87.75 87 ALA A CA 1
ATOM 635 C C . ALA A 1 87 ? -17.006 3.274 24.968 1.00 87.75 87 ALA A C 1
ATOM 637 O O . ALA A 1 87 ? -18.094 3.743 25.300 1.00 87.75 87 ALA A O 1
ATOM 638 N N . ALA A 1 88 ? -16.506 2.164 25.516 1.00 78.88 88 ALA A N 1
ATOM 639 C CA . ALA A 1 88 ? -17.124 1.433 26.618 1.00 78.88 88 ALA A CA 1
ATOM 640 C C . ALA A 1 88 ? -16.519 1.779 27.993 1.00 78.88 88 ALA A C 1
ATOM 642 O O . ALA A 1 88 ? -17.075 1.348 29.006 1.00 78.88 88 ALA A O 1
ATOM 643 N N . ALA A 1 89 ? -15.395 2.503 28.014 1.00 69.56 89 ALA A N 1
ATOM 644 C CA . ALA A 1 89 ? -14.702 2.994 29.206 1.00 69.56 89 ALA A CA 1
ATOM 645 C C . ALA A 1 89 ? -15.237 4.366 29.649 1.00 69.56 89 ALA A C 1
ATOM 647 O O . ALA A 1 89 ? -15.241 4.605 30.878 1.00 69.56 89 ALA A O 1
#